Protein AF-U6DW82-F1 (afdb_monomer_lite)

Sequence (87 aa):
MANSANTNTVPKLYRSVIEDVINDVRDIFLDDGVDEQVLMELKTLWENKLMQSRAVDGFHSEEQQLLLQVQQQHQPQQQQHHHHHHH

InterPro domains:
  IPR004855 Transcription factor IIA, alpha/beta subunit [PF03153] (13-81)
  IPR004855 Transcription factor IIA, alpha/beta subunit [PTHR12694] (5-79)

Structure (mmCIF, N/CA/C/O backbone):
data_AF-U6DW82-F1
#
_entry.id   AF-U6DW82-F1
#
loop_
_atom_site.group_PDB
_atom_site.id
_atom_site.type_symbol
_atom_site.label_atom_id
_atom_site.label_alt_id
_atom_site.label_comp_id
_atom_site.label_asym_id
_atom_site.label_entity_id
_atom_site.label_seq_id
_atom_site.pdbx_PDB_ins_code
_atom_site.Cartn_x
_atom_site.Cartn_y
_atom_site.Cartn_z
_atom_site.occupancy
_atom_site.B_iso_or_equiv
_atom_site.auth_seq_id
_atom_site.auth_comp_id
_atom_site.auth_asym_id
_atom_site.auth_atom_id
_atom_site.pdbx_PDB_model_num
ATOM 1 N N . MET A 1 1 ? 18.436 0.510 -33.367 1.00 42.50 1 MET A N 1
ATOM 2 C CA . MET A 1 1 ? 18.568 0.512 -31.895 1.00 42.50 1 MET A CA 1
ATOM 3 C C . MET A 1 1 ? 17.177 0.710 -31.313 1.00 42.50 1 MET A C 1
ATOM 5 O O . MET A 1 1 ? 16.730 1.839 -31.199 1.00 42.50 1 MET A O 1
ATOM 9 N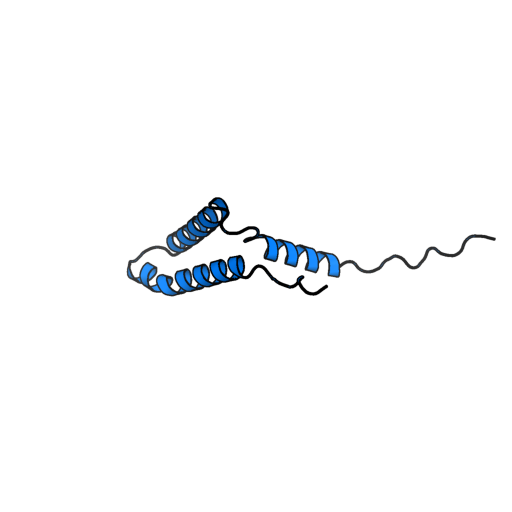 N . ALA A 1 2 ? 16.446 -0.376 -31.072 1.00 39.41 2 ALA A N 1
ATOM 10 C CA . ALA A 1 2 ? 15.071 -0.337 -30.577 1.00 39.41 2 ALA A CA 1
ATOM 11 C C . ALA A 1 2 ? 14.957 -1.345 -29.431 1.00 39.41 2 ALA A C 1
ATOM 13 O O . ALA A 1 2 ? 14.619 -2.496 -29.668 1.00 39.41 2 ALA A O 1
ATOM 14 N N . ASN A 1 3 ? 15.354 -0.952 -28.217 1.00 43.53 3 ASN A N 1
ATOM 15 C CA . ASN A 1 3 ? 15.067 -1.758 -27.024 1.00 43.53 3 ASN A CA 1
ATOM 16 C C . ASN A 1 3 ? 15.033 -0.963 -25.702 1.00 43.53 3 ASN A C 1
ATOM 18 O O . ASN A 1 3 ? 15.120 -1.552 -24.631 1.00 43.53 3 ASN A O 1
ATOM 22 N N . SER A 1 4 ? 14.934 0.370 -25.734 1.00 49.50 4 SER A N 1
ATOM 23 C CA . SER A 1 4 ? 15.202 1.195 -24.540 1.00 49.50 4 SER A CA 1
ATOM 24 C C . SER A 1 4 ? 13.962 1.611 -23.737 1.00 49.50 4 SER A C 1
ATOM 26 O O . SER A 1 4 ? 14.067 2.498 -22.901 1.00 49.50 4 SER A O 1
ATOM 28 N N . ALA A 1 5 ? 12.794 1.006 -23.969 1.00 47.53 5 ALA A N 1
ATOM 29 C CA . ALA A 1 5 ? 11.550 1.386 -23.288 1.00 47.53 5 ALA A CA 1
ATOM 30 C C . ALA A 1 5 ? 10.841 0.208 -22.601 1.00 47.53 5 ALA A C 1
ATOM 32 O O . ALA A 1 5 ? 9.622 0.213 -22.471 1.00 47.53 5 ALA A O 1
ATOM 33 N N . ASN A 1 6 ? 11.582 -0.791 -22.114 1.00 49.00 6 ASN A N 1
ATOM 34 C CA . ASN A 1 6 ? 11.045 -1.661 -21.067 1.00 49.00 6 ASN A CA 1
ATOM 35 C C . ASN A 1 6 ? 11.117 -0.890 -19.745 1.00 49.00 6 ASN A C 1
ATOM 37 O O . ASN A 1 6 ? 12.002 -1.114 -18.922 1.00 49.00 6 ASN A O 1
ATOM 41 N N . THR A 1 7 ? 10.215 0.079 -19.567 1.00 57.62 7 THR A N 1
ATOM 42 C CA . THR A 1 7 ? 9.929 0.650 -18.248 1.00 57.62 7 THR A CA 1
ATOM 43 C C . THR A 1 7 ? 9.622 -0.527 -17.331 1.00 57.62 7 THR A C 1
ATOM 45 O O . THR A 1 7 ? 8.721 -1.291 -17.665 1.00 57.62 7 THR A O 1
ATOM 48 N N . ASN A 1 8 ? 10.374 -0.733 -16.250 1.00 62.38 8 ASN A N 1
ATOM 49 C CA . ASN A 1 8 ? 10.179 -1.868 -15.346 1.00 62.38 8 ASN A CA 1
ATOM 50 C C . ASN A 1 8 ? 8.717 -1.907 -14.849 1.00 62.38 8 ASN A C 1
ATOM 52 O O . ASN A 1 8 ? 8.341 -1.184 -13.929 1.00 62.38 8 ASN A O 1
ATOM 56 N N . THR A 1 9 ? 7.872 -2.722 -15.488 1.00 77.38 9 THR A N 1
ATOM 57 C CA . THR A 1 9 ? 6.424 -2.802 -15.223 1.00 77.38 9 THR A CA 1
ATOM 58 C C . THR A 1 9 ? 6.128 -3.559 -13.936 1.00 77.38 9 THR A C 1
ATOM 60 O O . THR A 1 9 ? 5.111 -3.322 -13.294 1.00 77.38 9 THR A O 1
ATOM 63 N N . VAL A 1 10 ? 7.045 -4.438 -13.539 1.00 83.00 10 VAL A N 1
ATOM 64 C CA . VAL A 1 10 ? 6.942 -5.295 -12.359 1.00 83.00 10 VAL A CA 1
ATOM 65 C C . VAL A 1 10 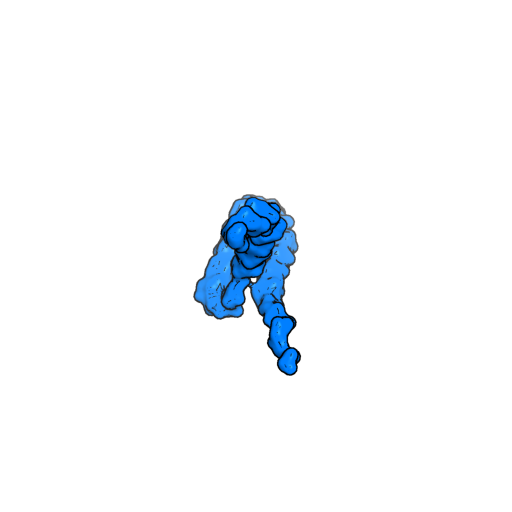? 6.846 -4.485 -11.052 1.00 83.00 10 VAL A C 1
ATOM 67 O O . VAL A 1 10 ? 5.883 -4.704 -10.319 1.00 83.00 10 VAL A O 1
ATOM 70 N N . PRO A 1 11 ? 7.729 -3.502 -10.757 1.00 84.06 11 PRO A N 1
ATOM 71 C CA . PRO A 1 11 ? 7.554 -2.629 -9.594 1.00 84.06 11 PRO A CA 1
ATOM 72 C C . PRO A 1 11 ? 6.219 -1.883 -9.577 1.00 84.06 11 PRO A C 1
ATOM 74 O O . PRO A 1 11 ? 5.561 -1.820 -8.542 1.00 84.06 11 PRO A O 1
ATOM 77 N N . LYS A 1 12 ? 5.777 -1.362 -10.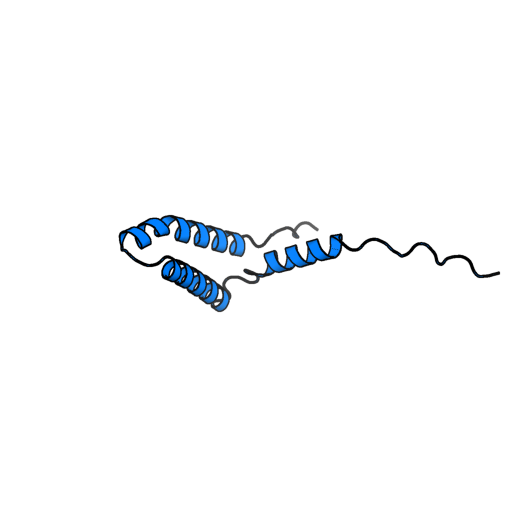726 1.00 83.75 12 LYS A N 1
ATOM 78 C CA . LYS A 1 12 ? 4.490 -0.657 -10.829 1.00 83.75 12 LYS A CA 1
ATOM 79 C C . LYS A 1 12 ? 3.314 -1.576 -10.525 1.00 83.75 12 LYS A C 1
ATOM 81 O O . LYS A 1 12 ? 2.400 -1.173 -9.815 1.00 83.75 12 LYS A O 1
ATOM 86 N N . LEU A 1 13 ? 3.363 -2.807 -11.031 1.00 88.69 13 LEU A N 1
ATOM 87 C CA . LEU A 1 13 ? 2.337 -3.811 -10.781 1.00 88.69 13 LEU A CA 1
ATOM 88 C C . LEU A 1 13 ? 2.268 -4.167 -9.297 1.00 88.69 13 LEU A C 1
ATOM 90 O O . LEU A 1 13 ? 1.186 -4.144 -8.723 1.00 88.69 13 LEU A O 1
ATOM 94 N N . TYR A 1 14 ? 3.411 -4.445 -8.666 1.00 91.12 14 TYR A N 1
ATOM 95 C CA . TYR A 1 14 ? 3.442 -4.743 -7.236 1.00 91.12 14 TYR A CA 1
ATOM 96 C C . TYR A 1 14 ? 2.910 -3.581 -6.397 1.00 91.12 14 TYR A C 1
ATOM 98 O O . TYR A 1 14 ? 2.133 -3.820 -5.480 1.00 91.12 14 TYR A O 1
ATOM 106 N N . ARG A 1 15 ? 3.249 -2.332 -6.743 1.00 89.81 15 ARG A N 1
ATOM 107 C CA . ARG A 1 15 ? 2.692 -1.158 -6.063 1.00 89.81 15 ARG A CA 1
ATOM 108 C C . ARG A 1 15 ? 1.177 -1.073 -6.235 1.00 89.81 15 ARG A C 1
ATOM 110 O O . ARG A 1 15 ? 0.489 -0.932 -5.238 1.00 89.81 15 ARG A O 1
ATOM 117 N N . SER A 1 16 ? 0.666 -1.209 -7.461 1.00 93.38 16 SER A N 1
ATOM 118 C CA . SER A 1 16 ? -0.782 -1.186 -7.726 1.00 93.38 16 SER A CA 1
ATOM 119 C C . SER A 1 16 ? -1.512 -2.233 -6.896 1.00 93.38 16 SER A C 1
ATOM 121 O O . SER A 1 16 ? -2.434 -1.895 -6.174 1.00 93.38 16 SER A O 1
ATOM 123 N N . VAL A 1 17 ? -1.043 -3.483 -6.925 1.00 96.12 17 VAL A N 1
ATOM 124 C CA . VAL A 1 17 ? -1.684 -4.583 -6.194 1.00 96.12 17 VAL A CA 1
ATOM 125 C C . VAL A 1 17 ? -1.653 -4.347 -4.684 1.00 96.12 17 VAL A C 1
ATOM 127 O O . VAL A 1 17 ? -2.628 -4.656 -4.009 1.00 96.12 17 VAL A O 1
ATOM 130 N N . ILE A 1 18 ? -0.559 -3.800 -4.142 1.00 96.06 18 ILE A N 1
ATOM 131 C CA . ILE A 1 18 ? -0.490 -3.443 -2.720 1.00 96.06 18 ILE A CA 1
ATOM 132 C C . ILE A 1 18 ? -1.530 -2.368 -2.392 1.00 96.06 18 ILE A C 1
ATOM 134 O O . ILE A 1 18 ? -2.270 -2.538 -1.429 1.00 96.06 18 ILE A O 1
ATOM 138 N N . GLU A 1 19 ? -1.614 -1.290 -3.176 1.00 97.31 19 GLU A N 1
ATOM 139 C CA . GLU A 1 19 ? -2.604 -0.232 -2.934 1.00 97.31 19 GLU A CA 1
ATOM 140 C C . GLU A 1 19 ? -4.039 -0.758 -3.048 1.00 97.31 19 GLU A C 1
ATOM 142 O O . GLU A 1 19 ? -4.853 -0.484 -2.169 1.00 97.31 19 GLU A O 1
ATOM 147 N N . ASP A 1 20 ? -4.338 -1.542 -4.084 1.00 98.38 20 ASP A N 1
ATOM 148 C CA . ASP A 1 20 ? -5.667 -2.114 -4.312 1.00 98.38 20 ASP A CA 1
ATOM 149 C C . ASP A 1 20 ? -6.073 -3.006 -3.129 1.00 98.38 20 ASP A C 1
ATOM 151 O O . ASP A 1 20 ? -7.121 -2.796 -2.526 1.00 98.38 20 ASP A O 1
ATOM 155 N N . VAL A 1 21 ? -5.195 -3.918 -2.696 1.00 98.44 21 VAL A N 1
ATOM 156 C CA . VAL A 1 21 ? -5.469 -4.805 -1.554 1.00 98.44 21 VAL A CA 1
ATOM 157 C C . VAL A 1 21 ? -5.646 -4.022 -0.255 1.00 98.44 21 VAL A C 1
ATOM 159 O O . VAL A 1 21 ? -6.559 -4.325 0.506 1.00 98.44 21 VAL A O 1
ATOM 162 N N . ILE A 1 22 ? -4.799 -3.024 0.018 1.00 98.38 22 ILE A N 1
ATOM 163 C CA . ILE A 1 22 ? -4.909 -2.213 1.240 1.00 98.38 22 ILE A CA 1
ATOM 164 C C . ILE A 1 22 ? -6.222 -1.425 1.264 1.00 98.38 22 ILE A C 1
ATOM 166 O O . ILE A 1 22 ? -6.834 -1.303 2.324 1.00 98.38 22 ILE A O 1
ATOM 170 N N . ASN A 1 23 ? -6.672 -0.917 0.117 1.00 98.31 23 ASN A N 1
ATOM 171 C CA . ASN A 1 23 ? -7.959 -0.236 0.018 1.00 98.31 23 ASN A CA 1
ATOM 172 C C . ASN A 1 23 ? -9.130 -1.211 0.190 1.00 98.31 23 ASN A C 1
ATOM 174 O O . ASN A 1 23 ? -10.035 -0.922 0.968 1.00 98.31 23 ASN A O 1
ATOM 178 N N . ASP A 1 24 ? -9.085 -2.371 -0.466 1.00 98.50 24 ASP A N 1
ATOM 179 C CA . ASP A 1 24 ? -10.171 -3.357 -0.452 1.00 98.50 24 ASP A CA 1
ATOM 1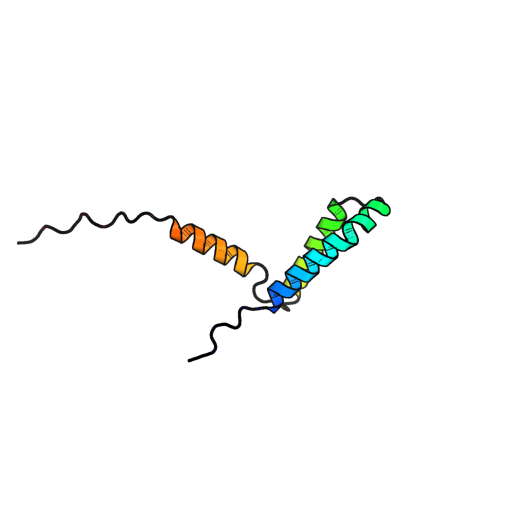80 C C . ASP A 1 24 ? -10.394 -3.985 0.935 1.00 98.50 24 ASP A C 1
ATOM 182 O O . ASP A 1 24 ? -11.525 -4.309 1.296 1.00 98.50 24 ASP A O 1
ATOM 186 N N . VAL A 1 25 ? -9.334 -4.163 1.733 1.00 98.38 25 VAL A N 1
ATOM 187 C CA . VAL A 1 25 ? -9.441 -4.768 3.077 1.00 98.38 25 VAL A CA 1
ATOM 188 C C . VAL A 1 25 ? -9.633 -3.748 4.199 1.00 98.38 25 VAL A C 1
ATOM 190 O O . VAL A 1 25 ? -9.827 -4.147 5.346 1.00 98.38 25 VAL A O 1
ATOM 193 N N . ARG A 1 26 ? -9.593 -2.445 3.898 1.00 98.31 26 ARG A N 1
ATOM 194 C CA . ARG A 1 26 ? -9.727 -1.373 4.897 1.00 98.31 26 ARG A CA 1
ATOM 195 C C . ARG A 1 26 ? -11.022 -1.486 5.689 1.00 98.31 26 ARG A C 1
ATOM 197 O O . ARG A 1 26 ? -10.987 -1.475 6.916 1.00 98.31 26 ARG A O 1
ATOM 204 N N . ASP A 1 27 ? -12.142 -1.643 4.993 1.00 97.62 27 ASP A N 1
ATOM 205 C CA . ASP A 1 27 ? -13.453 -1.738 5.637 1.00 97.62 27 ASP A CA 1
ATOM 206 C C . ASP A 1 27 ? -13.551 -2.997 6.512 1.00 97.62 27 ASP A C 1
ATOM 208 O O . ASP A 1 27 ? -14.093 -2.936 7.607 1.00 97.62 27 ASP A O 1
ATOM 212 N N . ILE A 1 28 ? -12.915 -4.102 6.102 1.00 98.12 28 ILE A N 1
ATOM 213 C CA . ILE A 1 28 ? -12.858 -5.349 6.884 1.00 98.12 28 ILE A CA 1
ATOM 214 C C . ILE A 1 28 ? -12.089 -5.137 8.195 1.00 98.12 28 ILE A C 1
ATOM 216 O O . ILE A 1 28 ? -12.514 -5.613 9.244 1.00 98.12 28 ILE A O 1
ATOM 220 N N . PHE A 1 29 ? -10.974 -4.399 8.159 1.00 98.31 29 PHE A N 1
ATOM 221 C CA . PHE A 1 29 ? -10.223 -4.057 9.372 1.00 98.31 29 PHE A CA 1
ATOM 222 C C . PHE A 1 29 ? -11.073 -3.219 10.330 1.00 98.31 29 PHE A C 1
ATOM 224 O O . PHE A 1 29 ? -11.100 -3.502 11.527 1.00 98.31 29 PHE A O 1
ATOM 231 N N . LEU A 1 30 ? -11.790 -2.220 9.810 1.00 97.56 30 LEU A N 1
ATOM 232 C CA . LEU A 1 30 ? -12.661 -1.368 10.619 1.00 97.56 30 LEU A CA 1
ATOM 233 C C . LEU A 1 30 ? -13.852 -2.144 11.201 1.00 97.56 30 LEU A C 1
ATOM 235 O O . LEU A 1 30 ? -14.169 -1.961 12.378 1.00 97.56 30 LEU A O 1
ATOM 239 N N . ASP A 1 31 ? -14.466 -3.028 10.414 1.00 98.25 31 ASP A N 1
ATOM 240 C CA . ASP A 1 31 ? -15.576 -3.889 10.839 1.00 98.25 31 ASP A CA 1
ATOM 241 C C . ASP A 1 31 ? -15.154 -4.863 11.952 1.00 98.25 31 ASP A C 1
ATOM 243 O O . ASP A 1 31 ? -15.914 -5.098 12.895 1.00 98.25 31 ASP A O 1
ATOM 247 N N . ASP A 1 32 ? -13.915 -5.360 11.902 1.00 97.94 32 ASP A N 1
ATOM 248 C CA . ASP A 1 32 ? -13.318 -6.193 12.954 1.00 97.94 32 ASP A CA 1
ATOM 249 C C . ASP A 1 32 ? -12.795 -5.373 14.156 1.00 97.94 32 ASP A C 1
ATOM 251 O O . ASP A 1 32 ? -12.274 -5.934 15.126 1.00 97.94 32 ASP A O 1
ATOM 255 N N . GLY A 1 33 ? -12.937 -4.042 14.132 1.00 97.50 33 GLY A N 1
ATOM 256 C CA . GLY A 1 33 ? -12.476 -3.141 15.193 1.00 97.50 33 GLY A CA 1
ATOM 257 C C . GLY A 1 33 ? -10.951 -3.010 15.280 1.00 97.50 33 GLY A C 1
ATOM 258 O O . GLY A 1 33 ? -10.419 -2.656 16.337 1.00 97.50 33 GLY A O 1
ATOM 259 N N . VAL A 1 34 ? -10.241 -3.315 14.194 1.00 98.31 34 VAL A N 1
ATOM 260 C CA . VAL A 1 34 ? -8.787 -3.191 14.073 1.00 98.31 34 VAL A CA 1
ATOM 261 C C . VAL A 1 34 ? -8.425 -1.766 13.655 1.00 98.31 34 VAL A C 1
ATOM 263 O O . VAL A 1 34 ? -9.008 -1.196 12.737 1.00 98.31 34 VAL A O 1
ATOM 266 N N . ASP A 1 35 ? -7.434 -1.185 14.332 1.00 97.56 35 ASP A N 1
ATOM 267 C CA . ASP A 1 35 ? -6.974 0.176 14.056 1.00 97.56 35 ASP A CA 1
ATOM 268 C C . ASP A 1 35 ? -6.323 0.286 12.665 1.00 97.56 35 ASP A C 1
ATOM 270 O O . ASP A 1 35 ? -5.541 -0.573 12.248 1.00 97.56 35 ASP A O 1
ATOM 274 N N . GLU A 1 36 ? -6.592 1.395 11.975 1.00 96.75 36 GLU A N 1
ATOM 275 C CA . GLU A 1 36 ? -5.978 1.767 10.698 1.00 96.75 36 GLU A CA 1
ATOM 276 C C . GLU A 1 36 ? -4.441 1.728 10.747 1.00 96.75 36 GLU A C 1
ATOM 278 O O . GLU A 1 36 ? -3.783 1.366 9.771 1.00 96.75 36 GLU A O 1
ATOM 283 N N . GLN A 1 37 ? -3.842 2.053 11.893 1.00 97.31 37 GLN A N 1
ATOM 284 C CA . GLN A 1 37 ? -2.400 1.969 12.089 1.00 97.31 37 GLN A CA 1
ATOM 285 C C . GLN A 1 37 ? -1.871 0.546 11.853 1.00 97.31 37 GLN A C 1
ATOM 287 O O . GLN A 1 37 ? -0.782 0.389 11.300 1.00 97.31 37 GLN A O 1
ATOM 292 N N . VAL A 1 38 ? -2.639 -0.486 12.214 1.00 98.19 38 VAL A N 1
ATOM 293 C CA . VAL A 1 38 ? -2.263 -1.891 11.994 1.00 98.19 38 VAL A CA 1
ATOM 294 C C . VAL A 1 38 ? -2.313 -2.235 10.503 1.00 98.19 38 VAL A C 1
ATOM 296 O O . VAL A 1 38 ? -1.427 -2.927 10.001 1.00 98.19 38 VAL A O 1
ATOM 299 N N . LEU A 1 39 ? -3.295 -1.708 9.765 1.00 98.25 39 LEU A N 1
ATOM 300 C CA . LEU A 1 39 ? -3.364 -1.851 8.306 1.00 98.25 39 LEU A CA 1
ATOM 301 C C . LEU A 1 39 ? -2.160 -1.184 7.619 1.00 98.25 39 LEU A C 1
ATOM 303 O O . LEU A 1 39 ? -1.549 -1.752 6.708 1.00 98.25 39 LEU A O 1
ATOM 307 N N . MET A 1 40 ? -1.756 -0.008 8.100 1.00 98.12 40 MET A N 1
ATOM 308 C CA . MET A 1 40 ? -0.565 0.687 7.604 1.00 98.12 40 MET A CA 1
ATOM 309 C C . MET A 1 40 ? 0.741 -0.034 7.972 1.00 98.12 40 MET A C 1
ATOM 311 O O . MET A 1 40 ? 1.694 -0.041 7.182 1.00 98.12 40 MET A O 1
ATOM 315 N N . GLU A 1 41 ? 0.798 -0.685 9.135 1.00 98.25 41 GLU A N 1
ATOM 316 C CA . GLU A 1 41 ? 1.927 -1.534 9.523 1.00 98.25 41 GLU A CA 1
ATOM 317 C C . GLU A 1 41 ? 2.025 -2.774 8.624 1.00 98.25 41 GLU A C 1
ATOM 319 O O . GLU A 1 41 ? 3.116 -3.098 8.145 1.00 98.25 41 GLU A O 1
ATOM 324 N N . LEU A 1 42 ? 0.892 -3.414 8.306 1.00 98.31 42 LEU A N 1
ATOM 325 C CA . LEU A 1 42 ? 0.830 -4.510 7.336 1.00 98.31 42 LEU A CA 1
ATOM 326 C C . LEU A 1 42 ? 1.402 -4.080 5.978 1.00 98.31 42 LEU A C 1
ATOM 328 O O . LEU A 1 42 ? 2.273 -4.774 5.444 1.00 98.31 42 LEU A O 1
ATOM 332 N N . LYS A 1 43 ? 0.969 -2.926 5.451 1.00 97.31 43 LYS A N 1
ATOM 333 C CA . LYS A 1 43 ? 1.498 -2.360 4.197 1.00 97.31 43 LYS A CA 1
ATOM 334 C C . LYS A 1 43 ? 3.017 -2.192 4.259 1.00 97.31 43 LYS A C 1
ATOM 336 O O . LYS A 1 43 ? 3.740 -2.719 3.415 1.00 97.31 43 LYS A O 1
ATOM 341 N N . THR A 1 44 ? 3.502 -1.533 5.309 1.00 95.25 44 THR A N 1
ATOM 342 C CA . THR A 1 44 ? 4.932 -1.256 5.506 1.00 95.25 44 THR A CA 1
ATOM 343 C C . THR A 1 44 ? 5.755 -2.547 5.577 1.00 95.25 44 THR A C 1
ATOM 345 O O . T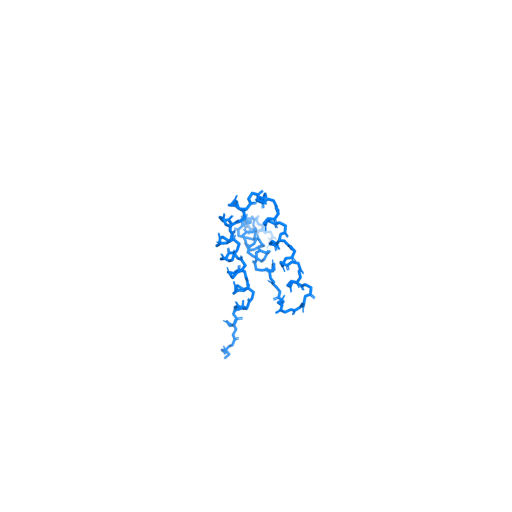HR A 1 44 ? 6.826 -2.661 4.975 1.00 95.25 44 THR A O 1
ATOM 348 N N . LEU A 1 45 ? 5.274 -3.558 6.307 1.00 97.00 45 LEU A N 1
ATOM 349 C CA . LEU A 1 45 ? 5.950 -4.853 6.419 1.00 97.00 45 LEU A CA 1
ATOM 350 C C . LEU A 1 45 ? 5.967 -5.612 5.089 1.00 97.00 45 LEU A C 1
ATOM 352 O O . LEU A 1 45 ? 6.976 -6.250 4.766 1.00 97.00 45 LEU A O 1
ATOM 356 N N . TRP A 1 46 ? 4.883 -5.543 4.319 1.00 95.38 46 TRP A N 1
ATOM 357 C CA . TRP A 1 46 ? 4.795 -6.166 3.003 1.00 95.38 46 TRP A CA 1
ATOM 358 C C . TRP A 1 46 ? 5.795 -5.542 2.023 1.00 95.38 46 TRP A C 1
ATOM 360 O O . TRP A 1 46 ? 6.603 -6.270 1.438 1.00 95.38 46 TRP A O 1
ATOM 370 N N . GLU A 1 47 ? 5.826 -4.212 1.917 1.00 91.69 47 GLU A N 1
ATOM 371 C CA . GLU A 1 47 ? 6.775 -3.477 1.068 1.00 91.69 47 GLU A CA 1
ATOM 372 C C . GLU A 1 47 ? 8.230 -3.797 1.442 1.00 91.69 47 GLU A C 1
ATOM 374 O O . GLU A 1 47 ? 9.052 -4.125 0.581 1.00 91.69 47 GLU A O 1
ATOM 379 N N . ASN A 1 48 ? 8.543 -3.813 2.741 1.00 90.06 48 ASN A N 1
ATOM 380 C CA . ASN A 1 48 ? 9.874 -4.162 3.234 1.00 90.06 48 ASN A CA 1
ATOM 381 C C . ASN A 1 48 ? 10.289 -5.592 2.862 1.00 90.06 48 ASN A C 1
ATOM 383 O O . ASN A 1 48 ? 11.418 -5.815 2.418 1.00 90.06 48 ASN A O 1
ATOM 387 N N . LYS A 1 49 ? 9.393 -6.573 3.019 1.00 92.00 49 LYS A N 1
ATOM 388 C CA . LYS A 1 49 ? 9.672 -7.967 2.633 1.00 92.00 49 LYS A CA 1
ATOM 389 C C . LYS A 1 49 ? 9.844 -8.109 1.124 1.00 92.00 49 LYS A C 1
ATOM 391 O O . LYS A 1 49 ? 10.712 -8.862 0.678 1.00 92.00 49 LYS A O 1
ATOM 396 N N . LEU A 1 50 ? 9.068 -7.364 0.343 1.00 88.94 50 LEU A N 1
ATOM 397 C CA . LEU A 1 50 ? 9.188 -7.334 -1.107 1.00 88.94 50 LEU A CA 1
ATOM 398 C C . LEU A 1 50 ? 10.548 -6.765 -1.543 1.00 88.94 50 LEU A C 1
ATOM 400 O O . LEU A 1 50 ? 11.226 -7.396 -2.355 1.00 88.94 50 LEU A O 1
ATOM 404 N N . MET A 1 51 ? 11.027 -5.685 -0.921 1.00 84.62 51 MET A N 1
ATOM 405 C CA . MET A 1 51 ? 12.388 -5.180 -1.154 1.00 84.62 51 MET A CA 1
ATOM 406 C C . MET A 1 51 ? 13.474 -6.194 -0.755 1.00 84.62 51 MET A C 1
ATOM 408 O O . MET A 1 51 ? 14.419 -6.428 -1.509 1.00 84.62 51 MET A O 1
ATOM 412 N N . GLN A 1 52 ? 13.334 -6.846 0.404 1.00 84.38 52 GLN A N 1
ATOM 413 C CA . GLN A 1 52 ? 14.303 -7.842 0.890 1.00 84.38 52 GLN A CA 1
ATOM 414 C C . GLN A 1 52 ? 14.395 -9.079 -0.008 1.00 84.38 52 GLN A C 1
ATOM 416 O O . GLN A 1 52 ? 15.463 -9.683 -0.120 1.00 84.38 52 GLN A O 1
ATOM 421 N N . SER A 1 53 ? 13.296 -9.445 -0.669 1.00 83.94 53 SER A N 1
ATOM 422 C CA . SER A 1 53 ? 13.247 -10.603 -1.563 1.00 83.94 53 SER A CA 1
ATOM 423 C C . SER A 1 53 ? 14.097 -10.445 -2.830 1.00 83.94 53 SER A C 1
ATOM 425 O O . SER A 1 53 ? 14.331 -11.434 -3.522 1.00 83.94 53 SER A O 1
ATOM 427 N N . ARG A 1 54 ? 14.550 -9.218 -3.148 1.00 72.00 54 ARG A N 1
ATOM 428 C CA . ARG A 1 54 ? 15.181 -8.852 -4.431 1.00 72.00 54 ARG A CA 1
ATOM 429 C C . ARG A 1 54 ? 14.326 -9.183 -5.660 1.00 72.00 54 ARG A C 1
ATOM 431 O O . ARG A 1 54 ? 14.838 -9.199 -6.772 1.00 72.00 54 ARG A O 1
ATOM 438 N N . ALA A 1 55 ? 13.025 -9.425 -5.485 1.00 65.69 55 ALA A N 1
ATOM 439 C CA . ALA A 1 55 ? 12.106 -9.626 -6.602 1.00 65.69 55 ALA A CA 1
ATOM 440 C C . ALA A 1 55 ? 11.934 -8.353 -7.447 1.00 65.69 55 ALA A C 1
ATOM 442 O O . ALA A 1 55 ? 11.410 -8.419 -8.558 1.00 65.69 55 ALA A O 1
ATOM 443 N N . VAL A 1 56 ? 12.351 -7.194 -6.921 1.00 64.12 56 VAL A N 1
ATOM 444 C CA . VAL A 1 56 ? 12.128 -5.899 -7.552 1.00 64.12 56 VAL A CA 1
ATOM 445 C C . VAL A 1 56 ? 13.327 -4.976 -7.349 1.00 64.12 56 VAL A C 1
ATOM 447 O O . VAL A 1 56 ? 13.481 -4.356 -6.297 1.00 64.12 56 VAL A O 1
ATOM 450 N N . ASP A 1 57 ? 14.162 -4.848 -8.378 1.00 63.12 57 ASP A N 1
ATOM 451 C CA . ASP A 1 57 ? 15.142 -3.768 -8.443 1.00 63.12 57 ASP A CA 1
ATOM 452 C C . ASP A 1 57 ? 14.405 -2.463 -8.776 1.00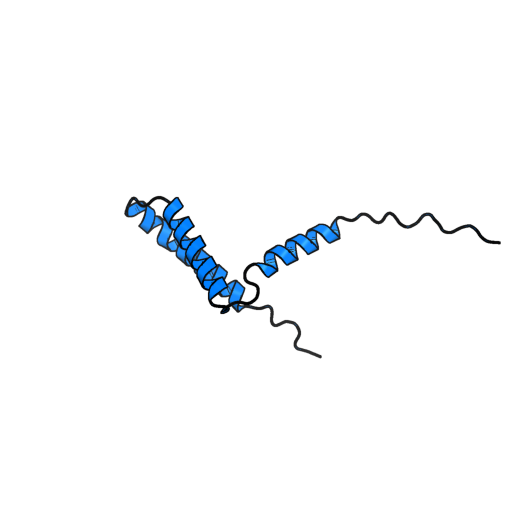 63.12 57 ASP A C 1
ATOM 454 O O . ASP A 1 57 ? 13.867 -2.275 -9.868 1.00 63.12 57 ASP A O 1
ATOM 458 N N . GLY A 1 58 ? 14.357 -1.560 -7.799 1.00 61.12 58 GLY A N 1
ATOM 459 C CA . GLY A 1 58 ? 13.950 -0.174 -7.999 1.00 61.12 58 GLY A CA 1
ATOM 460 C C . GLY A 1 58 ? 12.528 0.216 -7.599 1.00 61.12 58 GLY A C 1
ATOM 461 O O . GLY A 1 58 ? 12.010 1.215 -8.094 1.00 61.12 58 GLY A O 1
ATOM 462 N N . PHE A 1 59 ? 11.921 -0.512 -6.658 1.00 63.56 59 PHE A N 1
ATOM 463 C CA . PHE A 1 59 ? 10.586 -0.209 -6.120 1.00 63.56 59 PHE A CA 1
ATOM 464 C C . PHE A 1 59 ? 10.438 1.246 -5.626 1.00 63.56 59 PHE A C 1
ATOM 466 O O . PHE A 1 59 ? 9.405 1.867 -5.841 1.00 63.56 59 PHE A O 1
ATOM 473 N N . HIS A 1 60 ? 11.494 1.822 -5.033 1.00 63.12 60 HIS A N 1
ATOM 474 C CA . HIS A 1 60 ? 11.523 3.223 -4.570 1.00 63.12 60 HIS A CA 1
ATOM 475 C C . HIS A 1 60 ? 12.303 4.157 -5.516 1.00 63.12 60 HIS A C 1
ATOM 477 O O . HIS A 1 60 ? 12.404 5.361 -5.278 1.00 63.12 60 HIS A O 1
ATOM 483 N N . SER A 1 61 ? 12.902 3.620 -6.583 1.00 62.66 61 SER A N 1
ATOM 484 C CA . SER A 1 61 ? 13.824 4.375 -7.439 1.00 62.66 61 SER A CA 1
ATOM 485 C C . SER A 1 61 ? 13.118 5.384 -8.326 1.00 62.66 61 SER A C 1
ATOM 487 O O . SER A 1 61 ? 13.688 6.429 -8.626 1.00 62.66 61 SER A O 1
ATOM 489 N N . GLU A 1 62 ? 11.895 5.085 -8.757 1.00 62.41 62 GLU A N 1
ATOM 490 C CA . GLU A 1 62 ? 11.180 5.930 -9.716 1.00 62.41 62 GLU A CA 1
ATOM 491 C C . GLU A 1 62 ? 10.710 7.243 -9.067 1.00 62.41 62 GLU A C 1
ATOM 493 O O . GLU A 1 62 ? 10.843 8.309 -9.664 1.00 62.41 62 GLU A O 1
ATOM 498 N N . GLU A 1 63 ? 10.267 7.194 -7.806 1.00 63.47 63 GLU A N 1
ATOM 499 C CA . GLU A 1 63 ? 9.870 8.383 -7.041 1.00 63.47 63 GLU A CA 1
ATOM 500 C C . GLU A 1 63 ? 11.076 9.276 -6.711 1.00 63.47 63 GLU A C 1
ATOM 502 O O . GLU A 1 63 ? 11.034 10.491 -6.911 1.00 63.47 63 GLU A O 1
ATOM 507 N N . GLN A 1 64 ? 12.205 8.672 -6.323 1.00 63.78 64 GLN A N 1
ATOM 508 C CA . GLN A 1 64 ? 13.463 9.400 -6.136 1.00 63.78 64 GLN A CA 1
ATOM 509 C C . GLN A 1 64 ? 13.978 10.020 -7.446 1.00 63.78 64 GLN A C 1
ATOM 511 O O . GLN A 1 64 ? 14.448 11.159 -7.444 1.00 63.78 64 GLN A O 1
ATOM 516 N N . GLN A 1 65 ? 13.862 9.314 -8.577 1.00 67.75 65 GLN A N 1
ATOM 517 C CA . GLN A 1 65 ? 14.239 9.850 -9.891 1.00 67.75 65 GLN A CA 1
ATOM 518 C C . GLN A 1 65 ? 13.355 11.022 -10.326 1.00 67.75 65 GLN A C 1
ATOM 520 O O . GLN A 1 65 ? 13.876 11.997 -10.871 1.00 67.75 65 GLN A O 1
ATOM 525 N N . LEU A 1 66 ? 12.046 10.959 -10.078 1.00 72.25 66 LEU A N 1
ATOM 526 C CA . LEU A 1 66 ? 11.121 12.055 -10.377 1.00 72.25 66 LEU A CA 1
ATOM 527 C C . LEU A 1 66 ? 11.456 13.312 -9.566 1.00 72.25 66 LEU A C 1
ATOM 529 O O . LEU A 1 66 ? 11.544 14.400 -10.136 1.00 72.25 66 LEU A O 1
ATOM 533 N N . LEU A 1 67 ? 11.730 13.169 -8.267 1.00 74.06 67 LEU A N 1
ATOM 534 C CA . LEU A 1 67 ? 12.135 14.287 -7.407 1.00 74.06 67 LEU A CA 1
ATOM 535 C C . LEU A 1 67 ? 13.441 14.946 -7.885 1.00 74.06 67 LEU A C 1
ATOM 537 O O . LEU A 1 67 ? 13.536 16.175 -7.935 1.00 74.06 67 LEU A O 1
ATOM 541 N N . LEU A 1 68 ? 14.425 14.143 -8.302 1.00 73.38 68 LEU A N 1
ATOM 542 C CA . LEU A 1 68 ? 15.683 14.633 -8.881 1.00 73.38 68 LEU A CA 1
ATOM 543 C C . LEU A 1 68 ? 15.473 15.379 -10.210 1.00 73.38 68 LEU A C 1
ATOM 545 O O . LEU A 1 68 ? 16.153 16.374 -10.469 1.00 73.38 68 LEU A O 1
ATOM 549 N N . GLN A 1 69 ? 14.536 14.935 -11.052 1.00 74.38 69 GLN A N 1
ATOM 550 C CA . GLN A 1 69 ? 14.208 15.633 -12.300 1.00 74.38 69 GLN A CA 1
ATOM 551 C C . GLN A 1 69 ? 13.513 16.975 -12.053 1.00 74.38 69 GLN A C 1
ATOM 553 O O . GLN A 1 69 ? 13.882 17.975 -12.672 1.00 74.38 69 GLN A O 1
ATOM 558 N N . VAL A 1 70 ? 12.560 17.024 -11.118 1.00 74.62 70 VAL A N 1
ATOM 559 C CA . VAL A 1 70 ? 11.859 18.269 -10.759 1.00 74.62 70 VAL A CA 1
ATOM 560 C C . VAL A 1 70 ? 12.835 19.299 -10.187 1.00 74.62 70 VAL A C 1
ATOM 562 O O . VAL A 1 70 ? 12.737 20.486 -10.501 1.00 74.62 70 VAL A O 1
ATOM 565 N N . GLN A 1 71 ? 13.823 18.870 -9.399 1.00 71.75 71 GLN A N 1
ATOM 566 C CA . GLN A 1 71 ? 14.823 19.777 -8.834 1.00 71.75 71 GLN A CA 1
ATOM 567 C C . GLN A 1 71 ? 15.769 20.363 -9.902 1.00 71.75 71 GLN A C 1
ATOM 569 O O . GLN A 1 71 ? 16.157 21.526 -9.797 1.00 71.75 71 GLN A O 1
ATOM 574 N N . GLN A 1 72 ? 16.087 19.614 -10.966 1.00 65.12 72 GLN A N 1
ATOM 575 C CA . GLN A 1 72 ? 16.915 20.118 -12.073 1.00 65.12 72 GLN A CA 1
ATOM 576 C C . GLN A 1 72 ? 16.192 21.120 -12.984 1.00 65.12 72 GLN A C 1
ATOM 578 O O . GLN A 1 72 ? 16.842 21.992 -13.557 1.00 65.12 72 GLN A O 1
ATOM 583 N N . GLN A 1 73 ? 14.862 21.057 -13.101 1.00 62.72 73 GLN A N 1
ATOM 584 C CA . GLN A 1 73 ? 14.105 22.012 -13.923 1.00 62.72 73 GLN A CA 1
ATOM 585 C C . GLN A 1 73 ? 13.995 23.422 -13.310 1.00 62.72 73 GLN A C 1
ATOM 587 O O . GLN A 1 73 ? 13.678 24.366 -14.027 1.00 62.72 73 GLN A O 1
ATOM 592 N N . HIS A 1 74 ? 14.298 23.597 -12.019 1.00 60.19 74 HIS A N 1
ATOM 593 C CA . HIS A 1 74 ? 14.172 24.883 -11.319 1.00 60.19 74 HIS A CA 1
ATOM 594 C C . HIS A 1 74 ? 15.475 25.699 -11.227 1.00 60.19 74 HIS A C 1
ATOM 596 O O . HIS A 1 74 ? 15.528 26.652 -10.453 1.00 60.19 74 HIS A O 1
ATOM 602 N N . GLN A 1 75 ? 16.529 25.379 -11.989 1.00 54.22 75 GLN A N 1
ATOM 603 C CA . GLN A 1 75 ? 17.739 26.215 -12.034 1.00 54.22 75 GLN A CA 1
ATOM 604 C C . GLN A 1 75 ? 17.604 27.330 -13.094 1.00 54.22 75 GLN A C 1
ATOM 606 O O . GLN A 1 75 ? 17.698 27.041 -14.289 1.00 54.22 75 GLN A O 1
ATOM 611 N N . PRO A 1 76 ? 17.396 28.611 -12.715 1.00 55.84 76 PRO A N 1
ATOM 612 C CA . PRO A 1 76 ? 17.415 29.708 -13.676 1.00 55.84 76 PRO A CA 1
ATOM 613 C C . PRO A 1 76 ? 18.832 29.922 -14.234 1.00 55.84 76 PRO A C 1
ATOM 615 O O . PRO A 1 76 ? 19.810 30.022 -13.492 1.00 55.84 76 PRO A O 1
ATOM 618 N N . GLN A 1 77 ? 18.930 30.014 -15.563 1.00 56.25 77 GLN A N 1
ATOM 619 C CA . GLN A 1 77 ? 20.137 30.369 -16.316 1.00 56.25 77 GLN A CA 1
ATOM 620 C C . GLN A 1 77 ? 20.705 31.723 -15.853 1.00 56.25 77 GLN A C 1
ATOM 622 O O . GLN A 1 77 ? 20.121 32.765 -16.132 1.00 56.25 77 GLN A O 1
ATOM 627 N N . GLN A 1 78 ? 21.869 31.726 -15.194 1.00 53.56 78 GLN A N 1
ATOM 628 C CA . GLN A 1 78 ? 22.612 32.953 -14.844 1.00 53.56 78 GLN A CA 1
ATOM 629 C C . GLN A 1 78 ? 23.963 33.112 -15.565 1.00 53.56 78 GLN A C 1
ATOM 631 O O . GLN A 1 78 ? 24.795 33.919 -15.162 1.00 53.56 78 GLN A O 1
ATOM 636 N N . GLN A 1 79 ? 24.210 32.407 -16.670 1.00 55.19 79 GLN A N 1
ATOM 637 C CA . GLN A 1 79 ? 25.459 32.568 -17.425 1.00 55.19 79 GLN A CA 1
ATOM 638 C C . GLN A 1 79 ? 25.202 33.157 -18.809 1.00 55.19 79 GLN A C 1
ATOM 640 O O . GLN A 1 79 ? 25.122 32.430 -19.794 1.00 55.19 79 GLN A O 1
ATOM 645 N N . GLN A 1 80 ? 25.103 34.489 -18.899 1.00 53.50 80 GLN A N 1
ATOM 646 C CA . GLN A 1 80 ? 25.252 35.160 -20.198 1.00 53.50 80 GLN A CA 1
ATOM 647 C C . GLN A 1 80 ? 25.935 36.544 -20.184 1.00 53.50 80 GLN A C 1
ATOM 649 O O . GLN A 1 80 ? 25.830 37.269 -21.162 1.00 53.50 80 GLN A O 1
ATOM 654 N N . HIS A 1 81 ? 26.701 36.920 -19.150 1.00 49.94 81 HIS A N 1
ATOM 655 C CA . HIS A 1 81 ? 27.318 38.264 -19.094 1.00 49.94 81 HIS A CA 1
ATOM 656 C C . HIS A 1 81 ? 28.828 38.313 -18.788 1.00 49.94 81 HIS A C 1
ATOM 658 O O . HIS A 1 81 ? 29.275 39.204 -18.080 1.00 49.94 81 HIS A O 1
ATOM 664 N N . HIS A 1 82 ? 29.652 37.413 -19.343 1.00 50.06 82 HIS A N 1
ATOM 665 C CA . HIS A 1 82 ? 31.122 37.549 -19.241 1.00 50.06 82 HIS A CA 1
ATOM 666 C C . HIS A 1 82 ? 31.875 37.230 -20.545 1.00 50.06 82 HIS A C 1
ATOM 668 O O . HIS A 1 82 ? 32.862 36.506 -20.539 1.00 50.06 82 HIS A O 1
ATOM 674 N N . HIS A 1 83 ? 31.439 37.782 -21.680 1.00 53.22 83 HIS A N 1
ATOM 675 C CA . HIS A 1 83 ? 32.276 37.840 -22.884 1.00 53.22 83 HIS A CA 1
ATOM 676 C C . HIS A 1 83 ? 32.392 39.285 -23.371 1.00 53.22 83 HIS A C 1
ATOM 678 O O . HIS A 1 83 ? 31.558 39.725 -24.155 1.00 53.22 83 HIS A O 1
ATOM 684 N N . HIS A 1 84 ? 33.409 40.009 -22.891 1.00 50.12 84 HIS A N 1
ATOM 685 C CA . HIS A 1 84 ? 34.195 40.962 -23.693 1.00 50.12 84 HIS A CA 1
ATOM 686 C C . HIS A 1 84 ? 35.404 41.481 -22.895 1.00 50.12 84 HIS A C 1
ATOM 688 O O . HIS A 1 84 ? 35.363 42.532 -22.259 1.00 50.12 84 HIS A O 1
ATOM 694 N N . HIS A 1 85 ? 36.509 40.737 -22.947 1.00 48.25 85 HIS A N 1
ATOM 695 C CA . HIS A 1 85 ? 37.838 41.332 -22.818 1.00 48.25 85 HIS A CA 1
ATOM 696 C C . HIS A 1 85 ? 38.855 40.449 -23.536 1.00 48.25 85 HIS A C 1
ATOM 698 O O . HIS A 1 85 ? 39.246 39.416 -23.000 1.00 48.25 85 HIS A O 1
ATOM 704 N N . HIS A 1 86 ? 39.218 40.839 -24.757 1.00 42.06 86 HIS A N 1
ATOM 705 C CA . HIS A 1 86 ? 40.580 40.775 -25.298 1.00 42.06 86 HIS A CA 1
ATOM 706 C C . HIS A 1 86 ? 40.566 41.282 -26.744 1.00 42.06 86 HIS A C 1
ATOM 708 O O . HIS A 1 86 ? 40.102 40.577 -27.639 1.00 42.06 86 HIS A O 1
ATOM 714 N N . HIS A 1 87 ? 41.059 42.502 -26.954 1.00 47.97 87 HIS A N 1
ATOM 715 C CA . HIS A 1 87 ? 42.235 42.763 -27.787 1.00 47.97 87 HIS A CA 1
ATOM 716 C C . HIS A 1 87 ? 42.706 44.206 -27.612 1.00 47.97 87 HIS A C 1
ATOM 718 O O . HIS A 1 87 ? 41.835 45.093 -27.469 1.00 47.97 87 HIS A O 1
#

Foldseek 3Di:
DPDPPPPVVPLVVVVVVLVVVLVVCVVVCVVVVHDNVVSVVVSVVVVVVCVVVVPDDQNPPVVVVVVVVVVVVPDDDPPDPPDDDDD

Radius of gyration: 22.55 Å; chains: 1; bounding box: 58×53×47 Å

Organism: Neovison vison (NCBI:txid452646)

pLDDT: mean 77.0, std 19.38, range [39.41, 98.5]

Secondary structure (DSSP, 8-state):
---TT---HHHHHHHHHHHHHHHHHHHHHHHTT--HHHHHHHHHHHHHHHHHTTS-TTTTHHHHHHHHHHHHHT------S------